Protein AF-A0AAD9Q3T4-F1 (afdb_monomer_lite)

Radius of gyration: 14.06 Å; chains: 1; bounding box: 45×29×41 Å

Sequence (119 aa):
MEIPEQDTLLRQTSSASVAEESVEVYFTGKNHWVCSSSIGGYVLVYDSVASRDLTSSTKVQLSECYKSLAMEKKLEVDLPPAQIQRGGVDCGLFAHAFPCDLASGNDPSEIAYCQSGMR

Organism: Acropora cervicornis (NCBI:txid6130)

Structure (mmCIF, N/CA/C/O backbone):
data_AF-A0AAD9Q3T4-F1
#
_entry.id   AF-A0AAD9Q3T4-F1
#
loop_
_atom_site.group_PDB
_atom_site.id
_atom_site.type_symbol
_atom_site.label_atom_id
_atom_site.label_alt_id
_atom_site.label_comp_id
_atom_site.label_asym_id
_atom_site.label_entity_id
_atom_site.label_seq_id
_atom_site.pdbx_PDB_ins_code
_atom_site.Cartn_x
_atom_site.Cartn_y
_atom_site.Cartn_z
_atom_site.occupancy
_atom_site.B_iso_or_equiv
_atom_site.auth_seq_id
_atom_site.auth_comp_id
_atom_site.auth_asym_id
_atom_site.auth_atom_id
_atom_site.pdbx_PDB_model_num
ATOM 1 N N . MET A 1 1 ? -33.329 4.245 -6.883 1.00 35.03 1 MET A N 1
ATOM 2 C CA . MET A 1 1 ? -32.280 3.321 -6.412 1.00 35.03 1 MET A CA 1
ATOM 3 C C . MET A 1 1 ? -30.988 3.937 -6.896 1.00 35.03 1 MET A C 1
ATOM 5 O O . MET A 1 1 ? -30.592 3.704 -8.028 1.00 35.03 1 MET A O 1
ATOM 9 N N . GLU A 1 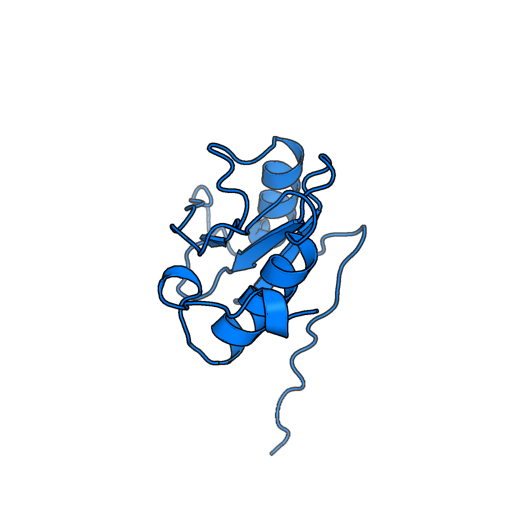2 ? -30.484 4.891 -6.124 1.00 30.17 2 GLU A N 1
ATOM 10 C CA . GLU A 1 2 ? -29.265 5.626 -6.452 1.00 30.17 2 GLU A CA 1
ATOM 11 C C . GLU A 1 2 ? -28.075 4.769 -6.032 1.00 30.17 2 GLU A C 1
ATOM 13 O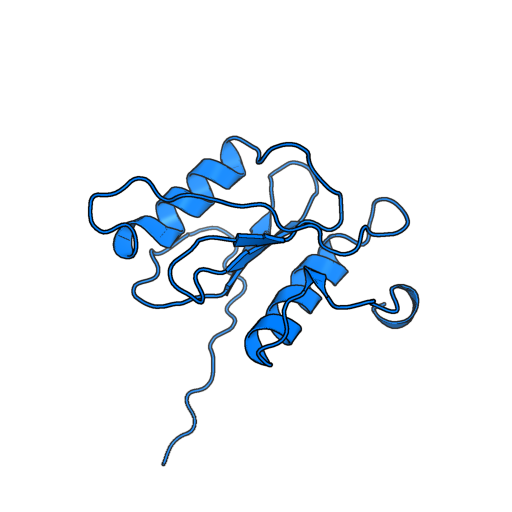 O . GLU A 1 2 ? -28.031 4.249 -4.918 1.00 30.17 2 GLU A O 1
ATOM 18 N N . ILE A 1 3 ? -27.170 4.550 -6.979 1.00 33.03 3 ILE A N 1
ATOM 19 C CA . ILE A 1 3 ? -25.874 3.921 -6.748 1.00 33.03 3 ILE A CA 1
ATOM 20 C C . ILE A 1 3 ? -25.050 4.968 -5.985 1.00 33.03 3 ILE A C 1
ATOM 22 O O . ILE A 1 3 ? -24.989 6.098 -6.470 1.00 33.03 3 ILE A O 1
ATOM 26 N N . PRO A 1 4 ? -24.450 4.669 -4.819 1.00 40.03 4 PRO A N 1
ATOM 27 C CA . PRO A 1 4 ? -23.618 5.654 -4.150 1.00 40.03 4 PRO A CA 1
ATOM 28 C C . PRO A 1 4 ? -22.354 5.852 -4.991 1.00 40.03 4 PRO A C 1
ATOM 30 O O . PRO A 1 4 ? -21.581 4.909 -5.174 1.00 40.03 4 PRO A O 1
ATOM 33 N N . GLU A 1 5 ? -22.166 7.060 -5.524 1.00 38.53 5 GLU A N 1
ATOM 34 C CA . GLU A 1 5 ? -20.873 7.508 -6.038 1.00 38.53 5 GLU A CA 1
ATOM 35 C C . GLU A 1 5 ? -19.855 7.394 -4.899 1.00 38.53 5 GLU A C 1
ATOM 37 O O . GLU A 1 5 ? -19.964 8.055 -3.867 1.00 38.53 5 GLU A O 1
ATOM 42 N N . GLN A 1 6 ? -18.902 6.480 -5.062 1.00 40.25 6 GLN A N 1
ATOM 43 C CA . GLN A 1 6 ? -17.763 6.336 -4.169 1.00 40.25 6 GLN A CA 1
ATOM 44 C C . GLN A 1 6 ? -16.837 7.530 -4.422 1.00 40.25 6 GLN A C 1
ATOM 46 O O . GLN A 1 6 ? -16.125 7.575 -5.426 1.00 40.25 6 GLN A O 1
ATOM 51 N N . ASP A 1 7 ? -16.888 8.514 -3.526 1.00 40.62 7 ASP A N 1
ATOM 52 C CA . ASP A 1 7 ? -15.962 9.643 -3.471 1.00 40.62 7 ASP A CA 1
ATOM 53 C C . ASP A 1 7 ? -14.540 9.139 -3.163 1.00 40.62 7 ASP A C 1
ATOM 55 O O . ASP A 1 7 ? -14.076 9.172 -2.023 1.00 40.62 7 ASP A O 1
ATOM 59 N N . THR A 1 8 ? -13.801 8.693 -4.181 1.00 43.94 8 THR A N 1
ATOM 60 C CA . THR A 1 8 ? -12.352 8.455 -4.077 1.00 43.94 8 THR A CA 1
ATOM 61 C C . THR A 1 8 ? -11.628 9.805 -4.112 1.00 43.94 8 THR A C 1
ATOM 63 O O . THR A 1 8 ? -10.973 10.176 -5.089 1.00 43.94 8 THR A O 1
ATOM 66 N N . LEU A 1 9 ? -11.811 10.611 -3.065 1.00 46.91 9 LEU A N 1
ATOM 67 C CA . LEU A 1 9 ? -11.218 11.940 -2.966 1.00 46.91 9 LEU A CA 1
ATOM 68 C C . LEU A 1 9 ? -9.727 11.805 -2.608 1.00 46.91 9 LEU A C 1
ATOM 70 O O . LEU A 1 9 ? -9.381 11.420 -1.495 1.00 46.91 9 LEU A O 1
ATOM 74 N N . LEU A 1 10 ? -8.830 12.174 -3.527 1.00 49.62 10 LEU A N 1
ATOM 75 C CA . LEU A 1 10 ? -7.398 12.352 -3.248 1.00 49.62 10 LEU A CA 1
ATOM 76 C C . LEU A 1 10 ? -7.212 13.449 -2.181 1.00 49.62 10 LEU A C 1
ATOM 78 O O . LEU A 1 10 ? -7.155 14.643 -2.485 1.00 49.62 10 LEU A O 1
ATOM 82 N N . ARG A 1 11 ? -7.140 13.067 -0.902 1.00 53.72 11 ARG A N 1
ATOM 83 C CA . ARG A 1 11 ? -7.016 14.011 0.218 1.00 53.72 11 ARG A CA 1
ATOM 84 C C . ARG A 1 11 ? -5.569 14.422 0.449 1.00 53.72 11 ARG A C 1
ATOM 86 O O . ARG A 1 11 ? -4.890 13.968 1.364 1.00 53.72 11 ARG A O 1
ATOM 93 N N . GLN A 1 12 ? -5.102 15.372 -0.355 1.00 51.19 12 GLN A N 1
ATOM 94 C CA . GLN A 1 12 ? -3.889 16.117 -0.040 1.00 51.19 12 GLN A CA 1
ATOM 95 C C . GLN A 1 12 ? -4.210 17.170 1.038 1.00 51.19 12 GLN A C 1
ATOM 97 O O . GLN A 1 12 ? -4.864 18.172 0.774 1.00 51.19 12 GLN A O 1
ATOM 102 N N . THR A 1 13 ? -3.690 16.958 2.251 1.00 45.59 13 THR A N 1
ATOM 103 C CA . THR A 1 13 ? -3.423 17.969 3.308 1.00 45.59 13 THR A CA 1
ATOM 104 C C . THR A 1 13 ? -4.464 18.277 4.398 1.00 45.59 13 THR A C 1
ATOM 106 O O . THR A 1 13 ? -4.174 19.094 5.268 1.00 45.59 13 THR A O 1
ATOM 109 N N . SER A 1 14 ? -5.588 17.564 4.504 1.00 49.47 14 SER A N 1
ATOM 110 C CA . SER A 1 14 ? -6.306 17.483 5.795 1.00 49.47 14 SER A CA 1
ATOM 111 C C . SER A 1 14 ? -7.045 16.152 5.945 1.00 49.47 14 SER A C 1
ATOM 113 O O . SER A 1 14 ? -8.023 15.876 5.254 1.00 49.47 14 SER A O 1
ATOM 115 N N . SER A 1 15 ? -6.543 15.294 6.834 1.00 56.44 15 SER A N 1
ATOM 116 C CA . SER A 1 15 ? -7.165 14.005 7.138 1.00 56.44 15 SER A CA 1
ATOM 117 C C . SER A 1 15 ? -8.365 14.232 8.058 1.00 56.44 15 SER A C 1
ATOM 119 O O . SER A 1 15 ? -8.216 14.282 9.280 1.00 56.44 15 SER A O 1
ATOM 121 N N . ALA A 1 16 ? -9.569 14.387 7.499 1.00 63.69 16 ALA A N 1
ATOM 122 C CA . ALA A 1 16 ? -10.766 14.152 8.304 1.00 63.69 16 ALA A CA 1
ATOM 123 C C . ALA A 1 16 ? -10.832 12.655 8.637 1.00 63.69 16 ALA A C 1
ATOM 125 O O . ALA A 1 16 ? -10.486 11.825 7.798 1.00 63.69 16 ALA A O 1
ATOM 126 N N . SER A 1 17 ? -11.252 12.314 9.853 1.00 74.44 17 SER A N 1
ATOM 127 C CA . SER A 1 17 ? -11.405 10.914 10.241 1.00 74.44 17 SER A CA 1
ATOM 128 C C . SER A 1 17 ? -12.482 10.224 9.418 1.00 74.44 17 SER A C 1
ATOM 130 O O . SER A 1 17 ? -13.530 10.819 9.159 1.00 74.44 17 SER A O 1
ATOM 132 N N . VAL A 1 18 ? -12.244 8.964 9.074 1.00 80.38 18 VAL A N 1
ATOM 133 C CA . VAL A 1 18 ? -13.222 8.113 8.398 1.00 80.38 18 VAL A CA 1
ATOM 134 C C . VAL A 1 18 ? -14.104 7.414 9.428 1.00 80.38 18 VAL A C 1
ATOM 136 O O . VAL A 1 18 ? -13.619 6.936 10.453 1.00 80.38 18 VAL A O 1
ATOM 139 N N . ALA A 1 19 ? -15.415 7.424 9.191 1.00 75.69 19 ALA A N 1
ATOM 140 C CA . ALA A 1 19 ? -16.413 6.825 10.082 1.00 75.69 19 ALA A CA 1
ATOM 141 C C . ALA A 1 19 ? -16.849 5.419 9.637 1.00 75.69 19 ALA A C 1
ATOM 143 O O . ALA A 1 19 ? -17.462 4.699 10.420 1.00 75.69 19 ALA A O 1
ATOM 144 N N . GLU A 1 20 ? -16.514 5.038 8.405 1.00 81.62 20 GLU A N 1
ATOM 145 C CA . GLU A 1 20 ? -16.832 3.754 7.778 1.00 81.62 20 GLU A CA 1
ATOM 146 C C . GLU A 1 20 ? -15.568 3.166 7.130 1.00 81.62 20 GLU A C 1
ATOM 148 O O . GLU A 1 20 ? -14.502 3.793 7.153 1.00 81.62 20 GLU A O 1
ATOM 153 N N . GLU A 1 21 ? -15.675 1.951 6.586 1.00 85.19 21 GLU A N 1
ATOM 154 C CA . GLU A 1 21 ? -14.596 1.342 5.805 1.00 85.19 21 GLU A CA 1
ATOM 155 C C . GLU A 1 21 ? -14.186 2.268 4.654 1.00 85.19 21 GLU A C 1
ATOM 157 O O . GLU A 1 21 ? -15.031 2.821 3.951 1.00 85.19 21 GLU A O 1
ATOM 162 N N . SER A 1 22 ? -12.882 2.464 4.477 1.00 87.44 22 SER A N 1
ATOM 163 C CA . SER A 1 22 ? -12.350 3.388 3.484 1.00 87.44 22 SER A CA 1
ATOM 164 C C . SER A 1 22 ? -11.019 2.913 2.924 1.00 87.44 22 SER A C 1
ATOM 166 O O . SER A 1 22 ? -10.291 2.130 3.544 1.00 87.44 22 SER A O 1
ATOM 168 N N . VAL A 1 23 ? -10.698 3.435 1.745 1.00 90.19 23 VAL A N 1
ATOM 169 C CA . VAL A 1 23 ? -9.418 3.246 1.072 1.00 90.19 23 VAL A CA 1
ATOM 170 C C . VAL A 1 23 ? -8.794 4.613 0.850 1.00 90.19 23 VAL A C 1
ATOM 172 O O . VAL A 1 23 ? -9.434 5.517 0.324 1.00 90.19 23 VAL A O 1
ATOM 175 N N . GLU A 1 24 ? -7.540 4.764 1.253 1.00 90.31 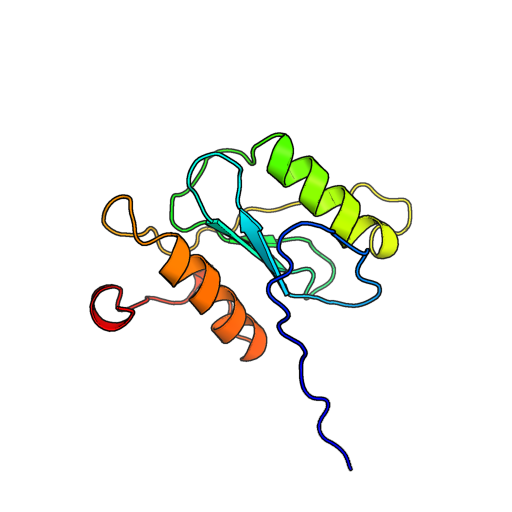24 GLU A N 1
ATOM 176 C CA . GLU A 1 24 ? -6.866 6.056 1.329 1.00 90.31 24 GLU A CA 1
ATOM 177 C C . GLU A 1 24 ? -5.464 5.971 0.724 1.00 90.31 24 GLU A C 1
ATOM 179 O O . GLU A 1 24 ? -4.775 4.956 0.836 1.00 90.31 24 GLU A O 1
ATOM 184 N N . VAL A 1 25 ? -5.009 7.057 0.099 1.00 90.50 25 VAL A N 1
ATOM 185 C CA . VAL A 1 25 ? -3.684 7.140 -0.533 1.00 90.50 25 VAL A CA 1
ATOM 186 C C . VAL A 1 25 ? -2.840 8.193 0.176 1.00 90.50 25 VAL A C 1
ATOM 188 O O . VAL A 1 25 ? -3.259 9.339 0.334 1.00 90.50 25 VAL A O 1
ATOM 191 N N . TYR A 1 26 ? -1.620 7.823 0.569 1.00 86.62 26 TYR A N 1
ATOM 192 C CA . TYR A 1 26 ? -0.748 8.658 1.394 1.00 86.62 26 TYR A CA 1
ATOM 193 C C . TYR A 1 26 ? 0.573 8.944 0.716 1.00 86.62 26 TYR A C 1
ATOM 195 O O . TYR A 1 26 ? 1.228 8.055 0.170 1.00 86.62 26 TYR A O 1
ATOM 203 N N . PHE A 1 27 ? 1.036 10.178 0.892 1.00 85.62 27 PHE A N 1
ATOM 204 C CA . PHE A 1 27 ? 2.428 10.519 0.672 1.00 85.62 27 PHE A CA 1
ATOM 205 C C . PHE A 1 27 ? 3.217 10.329 1.970 1.00 85.62 27 PHE A C 1
ATOM 207 O O . PHE A 1 27 ? 2.951 10.963 2.992 1.00 85.62 27 PHE A O 1
ATOM 214 N N . THR A 1 28 ? 4.234 9.472 1.936 1.00 84.31 28 THR A N 1
ATOM 215 C CA . THR A 1 28 ? 5.028 9.101 3.125 1.00 84.31 28 THR A CA 1
ATOM 216 C C . THR A 1 28 ? 6.003 10.187 3.602 1.00 84.31 28 THR A C 1
ATOM 218 O O . THR A 1 28 ? 6.694 9.999 4.609 1.00 84.31 28 THR A O 1
ATOM 221 N N . GLY A 1 29 ? 6.116 11.295 2.859 1.00 79.00 29 GLY A N 1
ATOM 222 C CA . GLY A 1 29 ? 7.103 12.357 3.080 1.00 79.00 29 GLY A CA 1
ATOM 223 C C . GLY A 1 29 ? 8.496 12.059 2.509 1.00 79.00 29 GLY A C 1
ATOM 224 O O . GLY A 1 29 ? 9.386 12.897 2.623 1.00 79.00 29 GLY A O 1
ATOM 225 N N . LYS A 1 30 ? 8.704 10.888 1.885 1.00 81.88 30 LYS A N 1
ATOM 226 C CA . LYS A 1 30 ? 9.996 10.444 1.325 1.00 81.88 30 LYS A CA 1
ATOM 227 C C . LYS A 1 30 ? 9.952 10.191 -0.187 1.00 81.88 30 LYS A C 1
ATOM 229 O O . LYS A 1 30 ? 10.562 9.244 -0.668 1.00 81.88 30 LYS A O 1
ATOM 234 N N . ASN A 1 31 ? 9.223 11.023 -0.935 1.00 86.56 31 ASN A N 1
ATOM 235 C CA . ASN A 1 31 ? 8.989 10.823 -2.374 1.00 86.56 31 ASN A CA 1
ATOM 236 C C . ASN A 1 31 ? 8.415 9.430 -2.701 1.00 86.56 31 ASN A C 1
ATOM 238 O O . ASN A 1 31 ? 8.809 8.789 -3.671 1.00 86.56 31 ASN A O 1
ATOM 242 N N . HIS A 1 32 ? 7.522 8.948 -1.836 1.00 90.62 32 HIS A N 1
ATOM 243 C CA . HIS A 1 32 ? 6.957 7.607 -1.907 1.00 90.62 32 HIS A CA 1
ATOM 244 C C . HIS A 1 32 ? 5.480 7.637 -1.521 1.00 90.62 32 HIS A C 1
ATOM 246 O O . HIS A 1 32 ? 5.115 8.325 -0.559 1.00 90.62 32 HIS A O 1
ATOM 252 N N . TRP A 1 33 ? 4.669 6.903 -2.276 1.00 92.19 33 TRP A N 1
ATOM 253 C CA . TRP A 1 33 ? 3.218 6.824 -2.143 1.00 92.19 33 TRP A CA 1
ATOM 254 C C . TRP A 1 33 ? 2.793 5.409 -1.756 1.00 92.19 33 TRP A C 1
ATOM 256 O O . TRP A 1 33 ? 3.327 4.438 -2.286 1.00 92.19 33 TRP A O 1
ATOM 266 N N . VAL A 1 34 ? 1.827 5.306 -0.847 1.00 93.50 34 VAL A N 1
ATOM 267 C CA . VAL A 1 34 ? 1.250 4.034 -0.381 1.00 93.50 34 VAL A CA 1
ATOM 268 C C . VAL A 1 34 ? -0.272 4.120 -0.360 1.00 93.50 34 VAL A C 1
ATOM 270 O O . VAL A 1 34 ? -0.825 5.217 -0.278 1.00 93.50 34 VAL A O 1
ATOM 273 N N . CYS A 1 35 ? -0.939 2.971 -0.398 1.00 94.62 35 CYS A N 1
ATOM 274 C CA . CYS A 1 35 ? -2.384 2.855 -0.208 1.00 94.62 35 CYS A CA 1
ATOM 275 C C . CYS A 1 35 ? -2.655 2.200 1.146 1.00 94.62 35 CYS A C 1
ATOM 277 O O . CYS A 1 35 ? -1.955 1.254 1.498 1.00 94.62 35 CYS A O 1
ATOM 279 N N . SER A 1 36 ? -3.676 2.632 1.880 1.00 93.06 36 SER A N 1
ATOM 280 C CA . SER A 1 36 ? -4.229 1.848 2.982 1.00 93.06 36 SER A CA 1
ATOM 281 C C . SER A 1 36 ? -5.710 1.576 2.818 1.00 93.06 36 SER A C 1
ATOM 283 O O . SER A 1 36 ? -6.394 2.251 2.057 1.00 93.06 36 SER A O 1
ATOM 285 N N . SER A 1 37 ? -6.190 0.569 3.532 1.00 91.50 37 SER A N 1
ATOM 286 C CA . SER A 1 37 ? -7.585 0.151 3.552 1.00 91.50 37 SER A CA 1
ATOM 287 C C . SER A 1 37 ? -7.982 -0.230 4.967 1.00 91.50 37 SER A C 1
ATOM 289 O O . SER A 1 37 ? -7.173 -0.845 5.657 1.00 91.50 37 SER A O 1
ATOM 291 N N . SER A 1 38 ? -9.202 0.108 5.383 1.00 90.25 38 SER A N 1
ATOM 292 C CA . SER A 1 38 ? -9.826 -0.408 6.611 1.00 90.25 38 SER A CA 1
ATOM 293 C C . SER A 1 38 ? -10.861 -1.514 6.363 1.00 90.25 38 SER A C 1
ATOM 295 O O . SER A 1 38 ? -11.554 -1.927 7.296 1.00 90.25 38 SER A O 1
ATOM 297 N N . ILE A 1 39 ? -10.978 -1.990 5.117 1.00 86.56 39 ILE A N 1
ATOM 298 C CA . ILE A 1 39 ? -11.922 -3.044 4.723 1.00 86.56 39 ILE A CA 1
ATOM 299 C C . ILE A 1 39 ? -11.632 -4.327 5.515 1.00 86.56 39 ILE A C 1
ATOM 301 O O . ILE A 1 39 ? -10.490 -4.778 5.599 1.00 86.56 39 ILE A O 1
ATOM 305 N N . GLY A 1 40 ? -12.672 -4.933 6.087 1.00 80.44 40 GLY A N 1
ATOM 306 C CA . GLY A 1 40 ? -12.571 -6.132 6.918 1.00 80.44 40 GLY A CA 1
ATOM 307 C C . GLY A 1 40 ? -12.230 -5.850 8.383 1.00 80.44 40 GLY A C 1
ATOM 308 O O . GLY A 1 40 ? -11.975 -6.789 9.135 1.00 80.44 40 GLY A O 1
ATOM 309 N N . GLY A 1 41 ? -12.232 -4.581 8.808 1.00 79.94 41 GLY A N 1
ATOM 310 C CA . GLY A 1 41 ? -12.009 -4.178 10.201 1.00 79.94 41 GLY A CA 1
ATOM 311 C C . GLY A 1 41 ? -10.540 -4.107 10.637 1.00 79.94 41 GLY A C 1
ATOM 312 O O . GLY A 1 41 ? -10.272 -3.884 11.819 1.00 79.94 41 GLY A O 1
ATOM 313 N N . TYR A 1 42 ? -9.599 -4.258 9.703 1.00 83.81 42 TYR A N 1
ATOM 314 C CA . TYR A 1 42 ? -8.155 -4.126 9.923 1.00 83.81 42 TYR A CA 1
ATOM 315 C C . TYR A 1 42 ? -7.594 -3.029 9.029 1.00 83.81 42 TYR A C 1
ATOM 317 O O . TYR A 1 42 ? -8.069 -2.858 7.910 1.00 83.81 42 TYR A O 1
ATOM 325 N N . VAL A 1 43 ? -6.564 -2.313 9.490 1.00 90.12 43 VAL A N 1
ATOM 326 C CA . VAL A 1 43 ? -5.869 -1.348 8.631 1.00 90.12 43 VAL A CA 1
ATOM 327 C C . VAL A 1 43 ? -4.704 -2.028 7.934 1.00 90.12 43 VAL A C 1
ATOM 329 O O . VAL A 1 43 ? -3.701 -2.377 8.549 1.00 90.12 43 VAL A O 1
ATOM 332 N N . LEU A 1 44 ? -4.834 -2.196 6.626 1.00 92.75 44 LEU A N 1
ATOM 333 C CA . LEU A 1 44 ? -3.803 -2.755 5.762 1.00 92.75 44 LEU A CA 1
ATOM 334 C C . LEU A 1 44 ? -3.119 -1.625 5.005 1.00 92.75 44 LEU A C 1
ATOM 336 O O . LEU A 1 44 ? -3.804 -0.734 4.512 1.00 92.75 44 LEU A O 1
ATOM 340 N N . VAL A 1 45 ? -1.793 -1.660 4.878 1.00 94.38 45 VAL A N 1
ATOM 341 C CA . VAL A 1 45 ? -1.022 -0.719 4.055 1.00 94.38 45 VAL A CA 1
ATOM 342 C C . VAL A 1 45 ? -0.295 -1.475 2.950 1.00 94.38 45 VAL A C 1
ATOM 344 O O . VAL A 1 45 ? 0.603 -2.271 3.209 1.00 94.38 45 VAL A O 1
ATOM 347 N N . TYR A 1 46 ? -0.653 -1.175 1.708 1.00 94.81 46 TYR A N 1
ATOM 348 C CA . TYR A 1 46 ? -0.050 -1.733 0.506 1.00 94.81 46 TYR A CA 1
ATOM 349 C C . TYR A 1 46 ? 1.065 -0.816 0.000 1.00 94.81 46 TYR A C 1
ATOM 351 O O . TYR A 1 46 ? 0.858 0.375 -0.264 1.00 94.81 46 TYR A O 1
ATOM 359 N N . ASP A 1 47 ? 2.260 -1.389 -0.142 1.00 94.69 47 ASP A N 1
ATOM 360 C CA . ASP A 1 47 ? 3.482 -0.674 -0.500 1.00 94.69 47 ASP A CA 1
ATOM 361 C C . ASP A 1 47 ? 4.260 -1.411 -1.603 1.00 94.69 47 ASP A C 1
ATOM 363 O O . ASP A 1 47 ? 4.860 -2.461 -1.371 1.00 94.69 47 ASP A O 1
ATOM 367 N N . SER A 1 48 ? 4.326 -0.812 -2.794 1.00 94.62 48 SER A N 1
ATOM 368 C CA . SER A 1 48 ? 5.073 -1.348 -3.937 1.00 94.62 48 SER A CA 1
ATOM 369 C C . SER A 1 48 ? 6.593 -1.196 -3.831 1.00 94.62 48 SER A C 1
ATOM 371 O O . SER A 1 48 ? 7.315 -1.719 -4.673 1.00 94.62 48 SER A O 1
ATOM 373 N N . VAL A 1 49 ? 7.117 -0.472 -2.843 1.00 91.94 49 VAL A N 1
ATOM 374 C CA . VAL A 1 49 ? 8.560 -0.321 -2.585 1.00 91.94 49 VAL A CA 1
ATOM 375 C C . VAL A 1 49 ? 9.040 -1.301 -1.502 1.00 91.94 49 VAL A C 1
ATOM 377 O O . VAL A 1 49 ? 10.248 -1.452 -1.315 1.00 91.94 49 VAL A O 1
ATOM 380 N N . ALA A 1 50 ? 8.126 -2.014 -0.827 1.00 84.25 50 ALA A N 1
ATOM 381 C CA . ALA A 1 50 ? 8.414 -2.867 0.333 1.00 84.25 50 ALA A CA 1
ATOM 382 C C . ALA A 1 50 ? 9.229 -2.144 1.415 1.00 84.25 50 ALA A C 1
ATOM 384 O O . ALA A 1 50 ? 10.277 -2.622 1.870 1.00 84.25 50 ALA A O 1
ATOM 385 N N . SER A 1 51 ? 8.755 -0.977 1.856 1.00 81.19 51 SER A N 1
ATOM 386 C CA . SER A 1 51 ? 9.317 -0.349 3.048 1.00 81.19 51 SER A CA 1
ATOM 387 C C . SER A 1 51 ? 9.159 -1.314 4.221 1.00 81.19 51 SER A C 1
ATOM 389 O O . SER A 1 51 ? 8.054 -1.735 4.545 1.00 81.19 51 SER A O 1
ATOM 391 N N . ARG A 1 52 ? 10.270 -1.664 4.881 1.00 74.81 52 ARG A N 1
ATOM 392 C CA . ARG A 1 52 ? 10.246 -2.564 6.051 1.00 74.81 52 ARG A CA 1
ATOM 393 C C . ARG A 1 52 ? 9.389 -2.031 7.198 1.00 74.81 52 ARG A C 1
ATOM 395 O O . ARG A 1 52 ? 8.925 -2.812 8.014 1.00 74.81 52 ARG A O 1
ATOM 402 N N . ASP A 1 53 ? 9.229 -0.711 7.256 1.00 81.88 53 ASP A N 1
ATOM 403 C CA . ASP A 1 53 ? 8.491 0.000 8.286 1.00 81.88 53 ASP A CA 1
ATOM 404 C C . ASP A 1 53 ? 7.808 1.241 7.708 1.00 81.88 53 ASP A C 1
ATOM 406 O O . ASP A 1 53 ? 8.355 1.937 6.845 1.00 81.88 53 ASP A O 1
ATOM 410 N N . LEU A 1 54 ? 6.654 1.586 8.279 1.00 85.12 54 LEU A N 1
ATOM 411 C CA . LEU A 1 54 ? 5.989 2.862 8.030 1.00 85.12 54 LEU A CA 1
ATOM 412 C C . LEU A 1 54 ? 6.772 4.016 8.663 1.00 85.12 54 LEU A C 1
ATOM 414 O O . LEU A 1 54 ? 7.254 3.924 9.799 1.00 85.12 54 LEU A O 1
ATOM 418 N N . THR A 1 55 ? 6.848 5.146 7.958 1.00 85.69 55 THR A N 1
ATOM 419 C CA . THR A 1 55 ? 7.456 6.364 8.508 1.00 85.69 55 THR A CA 1
ATOM 420 C C . THR A 1 55 ? 6.612 6.909 9.664 1.00 85.69 55 THR A C 1
ATOM 422 O O . THR A 1 55 ? 5.402 6.686 9.726 1.00 85.69 55 THR A O 1
ATOM 425 N N . SER A 1 56 ? 7.222 7.673 10.577 1.00 84.94 56 SER A N 1
ATOM 426 C CA . SER A 1 56 ? 6.474 8.342 11.652 1.00 84.94 56 SER A CA 1
ATOM 427 C C . SER A 1 56 ? 5.361 9.241 11.105 1.00 84.94 56 SER A C 1
ATOM 429 O O . SER A 1 56 ? 4.283 9.289 11.685 1.00 84.94 56 SER A O 1
ATOM 431 N N . SER A 1 57 ? 5.598 9.903 9.965 1.00 83.12 57 SER A N 1
ATOM 432 C CA . SER A 1 57 ? 4.583 10.724 9.295 1.00 83.12 57 SER A CA 1
ATOM 433 C C . SER A 1 57 ? 3.397 9.883 8.826 1.00 83.12 57 SER A C 1
ATOM 435 O O . SER A 1 57 ? 2.258 10.246 9.099 1.00 83.12 57 SER A O 1
ATOM 437 N N . THR A 1 58 ? 3.646 8.737 8.188 1.00 84.44 58 THR A N 1
ATOM 438 C CA . THR A 1 58 ? 2.577 7.829 7.755 1.00 84.44 58 THR A CA 1
ATOM 439 C C . THR A 1 58 ? 1.799 7.272 8.947 1.00 84.44 58 THR A C 1
ATOM 441 O O . THR A 1 58 ? 0.577 7.242 8.909 1.00 84.44 58 THR A O 1
ATOM 444 N N . LYS A 1 59 ? 2.474 6.907 10.046 1.00 86.81 59 LYS A N 1
ATOM 445 C CA . LYS A 1 59 ? 1.807 6.430 11.272 1.00 86.81 59 LYS A CA 1
ATOM 446 C C . LYS A 1 59 ? 0.862 7.480 11.866 1.00 86.81 59 LYS A C 1
ATOM 448 O O . LYS A 1 59 ? -0.244 7.130 12.265 1.00 86.81 59 LYS A O 1
ATOM 453 N N . VAL A 1 60 ? 1.275 8.750 11.895 1.00 84.69 60 VAL A N 1
ATOM 454 C CA . VAL A 1 60 ? 0.416 9.861 12.341 1.00 84.69 60 VAL A CA 1
ATOM 455 C C . VAL A 1 60 ? -0.792 10.011 11.416 1.00 84.69 60 VAL A C 1
ATOM 457 O O . VAL A 1 60 ? -1.917 9.995 11.908 1.00 84.69 60 VAL A O 1
ATOM 460 N N . GLN A 1 61 ? -0.576 10.051 10.096 1.00 84.94 61 GLN A N 1
ATOM 461 C CA . GLN A 1 61 ? -1.658 10.171 9.110 1.00 84.94 61 GLN A CA 1
ATOM 462 C C . GLN A 1 61 ? -2.691 9.039 9.241 1.00 84.94 61 GLN A C 1
ATOM 464 O O . GLN A 1 61 ? -3.886 9.308 9.313 1.00 84.94 61 GLN A O 1
ATOM 469 N N . LEU A 1 62 ? -2.240 7.786 9.358 1.00 86.06 62 LEU A N 1
ATOM 470 C CA . LEU A 1 62 ? -3.118 6.629 9.566 1.00 86.06 62 LEU A CA 1
ATOM 471 C C . LEU A 1 62 ? -3.893 6.737 10.882 1.00 86.06 62 LEU A C 1
ATOM 473 O O . LEU A 1 62 ? -5.098 6.502 10.911 1.00 86.06 62 LEU A O 1
ATOM 477 N N . SER A 1 63 ? -3.218 7.124 11.969 1.00 85.00 63 SER A N 1
ATOM 478 C CA . SER A 1 63 ? -3.870 7.266 13.272 1.00 85.00 63 SER A CA 1
ATOM 479 C C . SER A 1 63 ? -4.951 8.347 13.260 1.00 85.00 63 SER A C 1
ATOM 481 O O . SER A 1 63 ? -6.019 8.138 13.821 1.00 85.00 63 SER A O 1
ATOM 483 N N . GLU A 1 64 ? -4.719 9.476 12.588 1.00 85.25 64 GLU A N 1
ATOM 484 C CA . GLU A 1 64 ? -5.693 10.565 12.484 1.00 85.25 64 GLU A CA 1
ATOM 485 C C . GLU A 1 64 ? -6.865 10.213 11.570 1.00 85.25 64 GLU A C 1
ATOM 487 O O . GLU A 1 64 ? -7.998 10.610 11.853 1.00 85.25 64 GLU A O 1
ATOM 492 N N . CYS A 1 65 ? -6.593 9.469 10.499 1.00 86.69 65 CYS A N 1
ATOM 493 C CA . CYS A 1 65 ? -7.588 9.020 9.537 1.00 86.69 65 CYS A CA 1
ATOM 494 C C . CYS A 1 65 ? -8.527 7.983 10.166 1.00 86.69 65 CYS A C 1
ATOM 496 O O . CYS A 1 65 ? -9.740 8.173 10.190 1.00 86.69 65 CYS A O 1
ATOM 498 N N . TYR A 1 66 ? -7.977 6.946 10.796 1.00 86.56 66 TYR A N 1
ATOM 499 C CA . TYR A 1 66 ? -8.754 5.814 11.303 1.00 86.56 66 TYR A CA 1
ATOM 500 C C . TYR A 1 66 ? -9.121 5.905 12.793 1.00 86.56 66 TYR A C 1
ATOM 502 O O . TYR A 1 66 ? -9.709 4.970 13.336 1.00 86.56 66 TYR A O 1
ATOM 510 N N . LYS A 1 67 ? -8.835 7.026 13.479 1.00 84.88 67 LYS A N 1
ATOM 511 C CA . LYS A 1 67 ? -9.160 7.216 14.913 1.00 84.88 67 LYS A CA 1
ATOM 512 C C . LYS A 1 67 ? -10.619 6.933 15.269 1.00 84.88 67 LYS A C 1
ATOM 514 O O . LYS A 1 67 ? -10.890 6.512 16.385 1.00 84.88 67 LYS A O 1
ATOM 519 N N . SER A 1 68 ? -11.549 7.185 14.349 1.0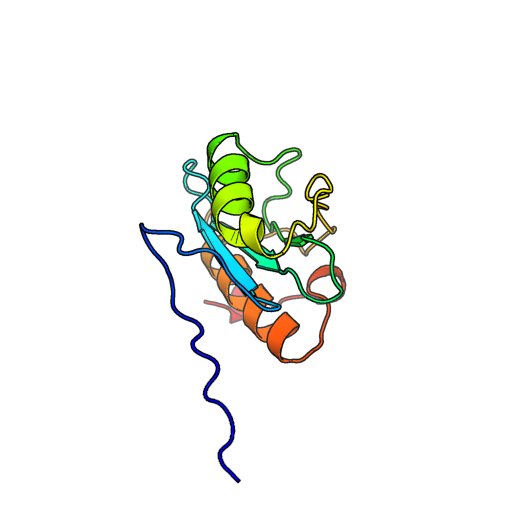0 83.94 68 SER A N 1
ATOM 520 C CA . SER A 1 68 ? -12.981 6.966 14.573 1.00 83.94 68 SER A CA 1
ATOM 521 C C . SER A 1 68 ? -13.387 5.496 14.439 1.00 83.94 68 SER A C 1
ATOM 523 O O . SER A 1 68 ? -14.392 5.104 15.022 1.00 83.94 68 SER A O 1
ATOM 525 N N . LEU A 1 69 ? -12.594 4.682 13.732 1.00 78.12 69 LEU A N 1
ATOM 526 C CA . LEU A 1 69 ? -12.788 3.231 13.617 1.00 78.12 69 LEU A CA 1
ATOM 527 C C . LEU A 1 69 ? -12.117 2.461 14.762 1.00 78.12 69 LEU A C 1
ATOM 529 O O . LEU A 1 69 ? -12.518 1.345 15.089 1.00 78.12 69 LEU A O 1
ATOM 533 N N . ALA A 1 70 ? -11.104 3.054 15.397 1.00 71.44 70 ALA A N 1
ATOM 534 C CA . ALA A 1 70 ? -10.421 2.485 16.549 1.00 71.44 70 ALA A CA 1
ATOM 535 C C . ALA A 1 70 ? -11.329 2.529 17.797 1.00 71.44 70 ALA A C 1
ATOM 537 O O . ALA A 1 70 ? -11.232 3.427 18.633 1.00 71.44 70 ALA A O 1
ATOM 538 N N . MET A 1 71 ? -12.236 1.556 17.932 1.00 63.59 71 MET A N 1
ATOM 539 C CA . MET A 1 71 ? -13.068 1.375 19.128 1.00 63.59 71 MET A CA 1
ATOM 540 C C . MET A 1 71 ? -12.194 0.942 20.316 1.00 63.59 71 MET A C 1
ATOM 542 O O . MET A 1 71 ? -11.972 -0.248 20.527 1.00 63.59 71 MET A O 1
ATOM 546 N N . GLU A 1 72 ? -11.644 1.919 21.048 1.00 56.62 72 GLU A N 1
ATOM 547 C CA . GLU A 1 72 ? -10.818 1.812 22.274 1.00 56.62 72 GLU A CA 1
ATOM 548 C C . GLU A 1 72 ? -9.534 0.958 22.192 1.00 56.62 72 GLU A C 1
ATOM 550 O O . GLU A 1 72 ? -8.682 1.017 23.080 1.00 56.62 72 GLU A O 1
ATOM 555 N N . LYS A 1 73 ? -9.350 0.188 21.120 1.00 57.19 73 LYS A N 1
ATOM 556 C CA . LYS A 1 73 ? -8.182 -0.651 20.864 1.00 57.19 73 LYS A CA 1
ATOM 557 C C . LYS A 1 73 ? -7.177 0.074 19.982 1.00 57.19 73 LYS A C 1
ATOM 559 O O . LYS A 1 73 ? -7.520 0.922 19.161 1.00 57.19 73 LYS A O 1
ATOM 564 N N . LYS A 1 74 ? -5.907 -0.295 20.150 1.00 64.12 74 LYS A N 1
ATOM 565 C CA . LYS A 1 74 ? -4.830 0.145 19.265 1.00 64.12 74 LYS A CA 1
ATOM 566 C C . LYS A 1 74 ? -5.157 -0.311 17.841 1.00 64.12 74 LYS A C 1
ATOM 568 O O . LYS A 1 74 ? -5.433 -1.486 17.634 1.00 64.12 74 LYS A O 1
ATOM 573 N N . LEU A 1 75 ? -5.106 0.622 16.894 1.00 67.94 75 LEU A N 1
ATOM 574 C CA . LEU A 1 75 ? -5.190 0.327 15.469 1.00 67.94 75 LEU A CA 1
ATOM 575 C C . LEU A 1 75 ? -3.996 -0.563 15.096 1.00 67.94 75 LEU A C 1
ATOM 577 O O . LEU A 1 75 ? -2.849 -0.104 15.121 1.00 67.94 75 LEU A O 1
ATOM 581 N N . GLU A 1 76 ? -4.247 -1.843 14.845 1.00 77.00 76 GLU A N 1
ATOM 582 C CA . GLU A 1 76 ? -3.236 -2.735 14.284 1.00 77.00 76 GLU A CA 1
ATOM 583 C C . GLU A 1 76 ? -3.109 -2.431 12.793 1.00 77.00 76 GLU A C 1
ATOM 585 O O . GLU A 1 76 ? -4.111 -2.255 12.097 1.00 77.00 76 GLU A O 1
ATOM 590 N N . VAL A 1 77 ? -1.863 -2.263 12.350 1.00 86.44 77 VAL A N 1
ATOM 591 C CA . VAL A 1 77 ? -1.535 -1.921 10.971 1.00 86.44 77 VAL A CA 1
ATOM 592 C C . VAL A 1 77 ? -0.642 -3.011 10.416 1.00 86.44 77 VAL A C 1
ATOM 594 O O . VAL A 1 77 ? 0.483 -3.172 10.895 1.00 86.44 77 VAL A O 1
ATOM 597 N N . ASP A 1 78 ? -1.128 -3.690 9.387 1.00 90.06 78 ASP A N 1
ATOM 598 C CA . ASP A 1 78 ? -0.397 -4.746 8.698 1.00 90.06 78 ASP A CA 1
ATOM 599 C C . ASP A 1 78 ? 0.094 -4.266 7.331 1.00 90.06 78 ASP A C 1
ATOM 601 O O . ASP A 1 78 ? -0.486 -3.372 6.712 1.00 90.06 78 ASP A O 1
ATOM 605 N N . LEU A 1 79 ? 1.196 -4.855 6.862 1.00 91.88 79 LEU A N 1
ATOM 606 C CA . LEU A 1 79 ? 1.792 -4.567 5.557 1.00 91.88 79 LEU A CA 1
ATOM 607 C C . LEU A 1 79 ? 1.788 -5.846 4.706 1.00 91.88 79 LEU A C 1
ATOM 609 O O . LEU A 1 79 ? 2.758 -6.611 4.759 1.00 91.88 79 LEU A O 1
ATOM 613 N N . PRO A 1 80 ? 0.710 -6.117 3.947 1.00 92.62 80 PRO A N 1
ATOM 614 C CA . PRO A 1 80 ? 0.644 -7.277 3.067 1.00 92.62 80 PRO A CA 1
ATOM 615 C C . PRO A 1 80 ? 1.732 -7.248 1.979 1.00 92.62 80 PRO A C 1
ATOM 617 O O . PRO A 1 80 ? 2.153 -6.169 1.545 1.00 92.62 80 PRO A O 1
ATOM 620 N N . PRO A 1 81 ? 2.182 -8.417 1.486 1.00 92.56 81 PRO A N 1
ATOM 621 C CA . PRO A 1 81 ? 3.221 -8.509 0.463 1.00 92.56 81 PRO A CA 1
ATOM 622 C C . PRO A 1 81 ? 2.672 -8.177 -0.938 1.00 92.56 81 PRO A C 1
ATOM 624 O O . PRO A 1 81 ? 2.465 -9.062 -1.762 1.00 92.56 81 PRO A O 1
ATOM 627 N N . ALA A 1 82 ? 2.445 -6.894 -1.221 1.00 93.81 82 ALA A N 1
ATOM 628 C CA . ALA A 1 82 ? 2.044 -6.419 -2.547 1.00 93.81 82 ALA A CA 1
ATOM 629 C C . ALA A 1 82 ? 3.152 -6.592 -3.603 1.00 93.81 82 ALA A C 1
ATOM 631 O O . ALA A 1 82 ? 4.339 -6.710 -3.278 1.00 93.81 82 ALA A O 1
ATOM 632 N N . GLN A 1 83 ? 2.781 -6.553 -4.889 1.00 95.81 83 GLN A N 1
ATOM 633 C CA . GLN A 1 83 ? 3.768 -6.559 -5.970 1.00 95.81 83 GLN A CA 1
ATOM 634 C C . GLN A 1 83 ? 4.757 -5.394 -5.826 1.00 95.81 83 GLN A C 1
ATOM 636 O O . GLN A 1 83 ? 4.376 -4.224 -5.764 1.00 95.81 83 GLN A O 1
ATOM 641 N N . ILE A 1 84 ? 6.048 -5.727 -5.889 1.00 95.62 84 ILE A N 1
ATOM 642 C CA . ILE A 1 84 ? 7.125 -4.741 -5.857 1.00 95.62 84 ILE A CA 1
ATOM 643 C C . ILE A 1 84 ? 7.326 -4.128 -7.237 1.00 95.62 84 ILE A C 1
ATOM 645 O O . ILE A 1 84 ? 7.491 -4.829 -8.240 1.00 95.62 84 ILE A O 1
ATOM 649 N N . GLN A 1 85 ? 7.334 -2.800 -7.285 1.00 93.94 85 GLN A N 1
ATOM 650 C CA . GLN A 1 85 ? 7.579 -2.052 -8.505 1.00 93.94 85 GLN A CA 1
ATOM 651 C C . GLN A 1 85 ? 8.997 -2.302 -9.032 1.00 93.94 85 GLN A C 1
ATOM 653 O O . GLN A 1 85 ? 9.980 -2.405 -8.295 1.00 93.94 85 GLN A O 1
ATOM 658 N N . ARG A 1 86 ? 9.133 -2.314 -10.353 1.00 93.44 86 ARG A N 1
ATOM 659 C CA . ARG A 1 86 ? 10.422 -2.262 -11.042 1.00 93.44 86 ARG A CA 1
ATOM 660 C C . ARG A 1 86 ? 10.894 -0.810 -11.125 1.00 93.44 86 ARG A C 1
ATOM 662 O O . ARG A 1 86 ? 10.237 0.012 -11.754 1.00 93.44 86 ARG A O 1
ATOM 669 N N . GLY A 1 87 ? 12.042 -0.495 -10.529 1.00 88.31 87 G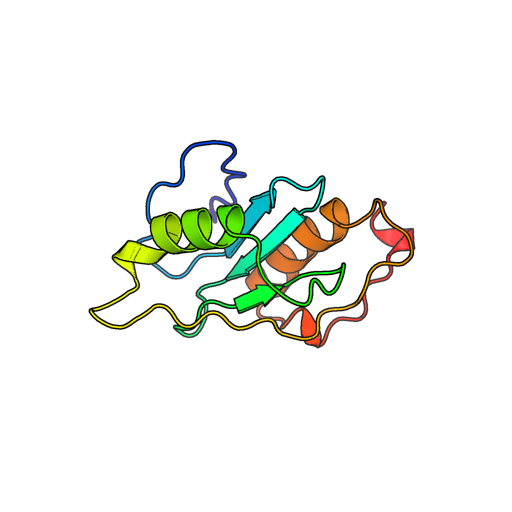LY A N 1
ATOM 670 C CA . GLY A 1 87 ? 12.589 0.869 -10.498 1.00 88.31 87 GLY A CA 1
ATOM 671 C C . GLY A 1 87 ? 12.030 1.728 -9.356 1.00 88.31 87 GLY A C 1
ATOM 672 O O . GLY A 1 87 ? 11.336 1.237 -8.478 1.00 88.31 87 GLY A O 1
ATOM 673 N N . GLY A 1 88 ? 12.365 3.021 -9.328 1.00 86.69 88 GLY A N 1
ATOM 674 C CA . GLY A 1 88 ? 12.117 3.888 -8.161 1.00 86.69 88 GLY A CA 1
ATOM 675 C C . GLY A 1 88 ? 10.969 4.895 -8.279 1.00 86.69 88 GLY A C 1
ATOM 676 O O . GLY A 1 88 ? 10.719 5.616 -7.323 1.00 86.69 88 GLY A O 1
ATOM 677 N N . VAL A 1 89 ? 10.292 4.987 -9.428 1.00 89.06 89 VAL A N 1
ATOM 678 C CA . VAL A 1 89 ? 9.416 6.137 -9.750 1.00 89.06 89 VAL A CA 1
ATOM 679 C C . VAL A 1 89 ? 7.937 5.791 -9.926 1.00 89.06 89 VAL A C 1
ATOM 681 O O . VAL A 1 89 ? 7.119 6.692 -10.056 1.00 89.06 89 VAL A O 1
ATOM 684 N N . ASP A 1 90 ? 7.579 4.508 -9.889 1.00 94.06 90 ASP A N 1
ATOM 685 C CA . ASP A 1 90 ? 6.218 4.061 -10.210 1.00 94.06 90 ASP A CA 1
ATOM 686 C C . ASP A 1 90 ? 5.333 3.856 -8.974 1.00 94.06 90 ASP A C 1
ATOM 688 O O . ASP A 1 90 ? 4.207 3.389 -9.116 1.00 94.06 90 ASP A O 1
ATOM 692 N N . CYS A 1 91 ? 5.790 4.229 -7.773 1.00 93.06 91 CYS A N 1
ATOM 693 C CA . CYS A 1 91 ? 5.007 4.078 -6.537 1.00 93.06 91 CYS A CA 1
ATOM 694 C C . CYS A 1 91 ? 3.653 4.782 -6.631 1.00 93.06 91 CYS A C 1
ATOM 696 O O . CYS A 1 91 ? 2.655 4.268 -6.141 1.00 93.06 91 CYS A O 1
ATOM 698 N N . GLY A 1 92 ? 3.603 5.911 -7.345 1.00 91.38 92 GLY A N 1
ATOM 699 C CA . GLY A 1 92 ? 2.355 6.590 -7.667 1.00 91.38 92 GLY A CA 1
ATOM 700 C C . GLY A 1 92 ? 1.396 5.697 -8.456 1.00 91.38 92 GLY A C 1
ATOM 701 O O . GLY A 1 92 ? 0.233 5.620 -8.095 1.00 91.38 92 GLY A O 1
ATOM 702 N N . LEU A 1 93 ? 1.863 4.971 -9.476 1.00 94.69 93 LEU A N 1
ATOM 703 C CA . LEU A 1 93 ? 0.998 4.104 -10.289 1.00 94.69 93 LEU A CA 1
ATOM 704 C C . LEU A 1 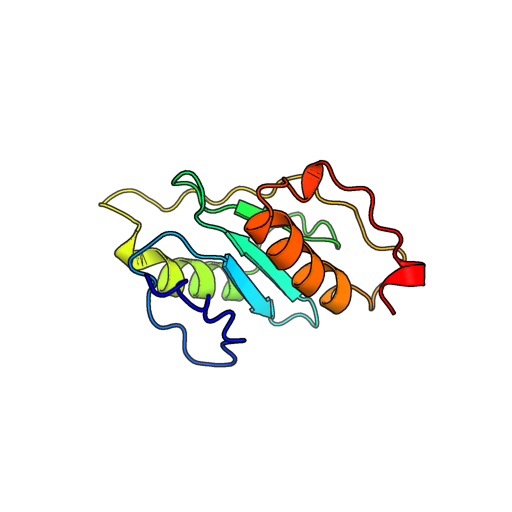93 ? 0.404 2.965 -9.453 1.00 94.69 93 LEU A C 1
ATOM 706 O O . LEU A 1 93 ? -0.794 2.709 -9.523 1.00 94.69 93 LEU A O 1
ATOM 710 N N . PHE A 1 94 ? 1.225 2.313 -8.628 1.00 96.25 94 PHE A N 1
ATOM 711 C CA . PHE A 1 94 ? 0.762 1.244 -7.739 1.00 96.25 94 PHE A CA 1
ATOM 712 C C . PHE A 1 94 ? -0.192 1.766 -6.662 1.00 96.25 94 PHE A C 1
ATOM 714 O O . PHE A 1 94 ? -1.259 1.192 -6.471 1.00 96.25 94 PHE A O 1
ATOM 721 N N . ALA A 1 95 ? 0.128 2.896 -6.024 1.00 93.69 95 ALA A N 1
ATOM 722 C CA . ALA A 1 95 ? -0.735 3.513 -5.019 1.00 93.69 95 ALA A CA 1
ATOM 723 C C . ALA A 1 95 ? -2.112 3.934 -5.570 1.00 93.69 95 ALA A C 1
ATOM 725 O O . ALA A 1 95 ? -3.044 4.059 -4.785 1.00 93.69 95 ALA A O 1
ATOM 726 N N . HIS A 1 96 ? -2.253 4.122 -6.889 1.00 91.94 96 HIS A N 1
ATOM 727 C CA . HIS A 1 96 ? -3.545 4.363 -7.545 1.00 91.94 96 HIS A CA 1
ATOM 728 C C . HIS A 1 96 ? -4.228 3.083 -8.037 1.00 91.94 96 HIS A C 1
ATOM 730 O O . HIS A 1 96 ? -5.454 3.034 -8.074 1.00 91.94 96 HIS A O 1
ATOM 736 N N . ALA A 1 97 ? -3.470 2.046 -8.396 1.00 95.12 97 ALA A N 1
ATOM 737 C CA . ALA A 1 97 ? -4.042 0.772 -8.819 1.00 95.12 97 ALA A CA 1
ATOM 738 C C . ALA A 1 97 ? -4.616 -0.030 -7.641 1.00 95.12 97 ALA A C 1
ATOM 740 O O . ALA A 1 97 ? -5.703 -0.585 -7.765 1.00 95.12 97 ALA A O 1
ATOM 741 N N . PHE A 1 98 ? -3.949 -0.016 -6.479 1.00 96.06 98 PHE A N 1
ATOM 742 C CA . PHE A 1 98 ? -4.411 -0.745 -5.292 1.00 96.06 98 PHE A CA 1
ATOM 743 C C . PHE A 1 98 ? -5.852 -0.380 -4.880 1.00 96.06 98 PHE A C 1
ATOM 745 O O . PHE A 1 98 ? -6.640 -1.302 -4.664 1.00 96.06 98 PHE A O 1
ATOM 752 N N . PRO A 1 99 ? -6.261 0.908 -4.833 1.00 94.69 99 PRO A N 1
ATOM 753 C CA . PRO A 1 99 ? -7.657 1.260 -4.597 1.00 94.69 99 PRO A CA 1
ATOM 754 C C . PRO A 1 99 ? -8.648 0.687 -5.610 1.00 94.69 99 PRO A C 1
ATOM 756 O O . PRO A 1 99 ? -9.749 0.309 -5.219 1.00 94.69 99 PRO A O 1
ATOM 759 N N . CYS A 1 100 ? -8.286 0.610 -6.895 1.00 94.06 100 CYS A N 1
ATOM 760 C CA . CYS A 1 100 ? -9.170 0.060 -7.924 1.00 94.06 100 CYS A CA 1
ATOM 761 C C . CYS A 1 100 ? -9.442 -1.433 -7.701 1.00 94.06 100 CYS A C 1
ATOM 763 O O . CYS A 1 100 ? -10.580 -1.882 -7.852 1.00 94.06 100 CYS A O 1
ATOM 765 N N . ASP A 1 101 ? -8.415 -2.188 -7.314 1.00 95.62 101 ASP A N 1
ATOM 766 C CA . ASP A 1 101 ? -8.552 -3.608 -6.997 1.00 95.62 101 ASP A CA 1
ATOM 767 C C . ASP A 1 101 ? -9.361 -3.827 -5.719 1.00 95.62 101 ASP A C 1
ATOM 769 O O . ASP A 1 101 ? -10.313 -4.609 -5.731 1.00 95.62 101 ASP A O 1
ATOM 773 N N . LEU A 1 102 ? -9.087 -3.055 -4.665 1.00 93.88 102 LEU A N 1
ATOM 774 C CA . LEU A 1 102 ? -9.862 -3.095 -3.422 1.00 93.88 102 LEU A CA 1
ATOM 775 C C . LEU A 1 102 ? -11.344 -2.765 -3.654 1.00 93.88 102 LEU A C 1
ATOM 777 O O . LEU A 1 102 ? -12.216 -3.474 -3.156 1.00 93.88 102 LEU A O 1
ATOM 781 N N . ALA A 1 103 ? -11.642 -1.740 -4.459 1.00 91.25 103 ALA A N 1
ATOM 782 C CA . ALA A 1 103 ? -13.012 -1.379 -4.833 1.00 91.25 103 ALA A CA 1
ATOM 783 C C . ALA A 1 103 ? -13.717 -2.476 -5.653 1.00 91.25 103 ALA A C 1
ATOM 785 O O . ALA A 1 103 ? -14.943 -2.568 -5.649 1.00 91.25 103 ALA A O 1
ATOM 786 N N . SER A 1 104 ? -12.943 -3.321 -6.337 1.00 92.00 104 SER A N 1
ATOM 787 C CA . SER A 1 104 ? -13.438 -4.485 -7.079 1.00 92.00 104 SER A CA 1
ATOM 788 C C . SER A 1 104 ? -13.529 -5.752 -6.218 1.00 92.00 104 SER A C 1
ATOM 790 O O . SER A 1 104 ? -13.939 -6.797 -6.721 1.00 92.00 104 SER A O 1
ATOM 792 N N . GLY A 1 105 ? -13.162 -5.677 -4.933 1.00 91.38 105 GLY A N 1
ATOM 793 C CA . GLY A 1 105 ? -13.131 -6.814 -4.013 1.00 91.38 105 GLY A CA 1
ATOM 794 C C . GLY A 1 105 ? -11.926 -7.744 -4.192 1.00 91.38 105 GLY A C 1
ATOM 795 O O . GLY A 1 105 ? -11.950 -8.859 -3.678 1.00 91.38 105 GLY A O 1
ATOM 796 N N . ASN A 1 106 ? -10.890 -7.308 -4.913 1.00 95.12 106 ASN A N 1
ATOM 797 C CA . ASN A 1 106 ? -9.651 -8.058 -5.098 1.00 95.12 106 ASN A CA 1
ATOM 798 C C . ASN A 1 106 ? -8.609 -7.640 -4.050 1.00 95.12 106 ASN A C 1
ATOM 800 O O . ASN A 1 106 ? -8.502 -6.460 -3.714 1.00 95.12 106 ASN A O 1
ATOM 804 N N . ASP A 1 107 ? -7.797 -8.590 -3.580 1.00 94.75 107 ASP A N 1
ATOM 805 C CA . ASP A 1 107 ? -6.645 -8.305 -2.718 1.00 94.75 107 ASP A CA 1
ATOM 806 C C . ASP A 1 107 ? -5.426 -7.903 -3.576 1.00 94.75 107 ASP A C 1
ATOM 808 O O . ASP A 1 107 ? -4.926 -8.726 -4.350 1.00 94.75 107 ASP A O 1
ATOM 812 N N . PRO A 1 108 ? -4.885 -6.673 -3.441 1.00 96.25 108 PRO A N 1
ATOM 813 C CA . PRO A 1 108 ? -3.702 -6.236 -4.181 1.00 96.25 108 PRO A CA 1
ATOM 814 C C . PRO A 1 108 ? -2.447 -7.105 -4.002 1.00 96.25 108 PRO A C 1
ATOM 816 O O . PRO A 1 108 ? -1.550 -7.038 -4.845 1.00 96.25 108 PRO A O 1
ATOM 819 N N . SER A 1 109 ? -2.349 -7.892 -2.925 1.00 95.25 109 SER A N 1
ATOM 820 C CA . SER A 1 109 ? -1.251 -8.842 -2.700 1.00 95.25 109 SER A CA 1
ATOM 821 C C . SER A 1 109 ? -1.327 -10.092 -3.583 1.00 95.25 109 SER A C 1
ATOM 823 O O . SER A 1 109 ? -0.318 -10.768 -3.781 1.00 95.25 109 SER A O 1
ATOM 825 N N . GLU A 1 110 ? -2.486 -10.351 -4.191 1.00 96.25 110 GLU A N 1
ATOM 826 C CA . GLU A 1 110 ? -2.716 -11.473 -5.107 1.00 96.25 110 GLU A CA 1
ATOM 827 C C . GLU A 1 110 ? -2.654 -11.061 -6.589 1.00 96.25 110 GLU A C 1
ATOM 829 O O . GLU A 1 110 ? -2.671 -11.913 -7.482 1.00 96.25 110 GLU A O 1
ATOM 834 N N . ILE A 1 111 ? -2.548 -9.759 -6.879 1.00 96.25 111 ILE A N 1
ATOM 835 C CA . ILE A 1 111 ? -2.560 -9.227 -8.244 1.00 96.25 111 ILE A CA 1
ATOM 836 C C . ILE A 1 111 ? -1.144 -9.075 -8.811 1.00 96.25 111 ILE A C 1
ATOM 838 O O . ILE A 1 111 ? -0.265 -8.435 -8.231 1.00 96.25 111 ILE A O 1
ATOM 842 N N . ALA A 1 112 ? -0.948 -9.604 -10.022 1.00 96.00 112 ALA A N 1
ATOM 843 C CA . ALA A 1 112 ? 0.245 -9.378 -10.831 1.00 96.00 112 ALA A CA 1
ATOM 844 C C . ALA A 1 112 ? 0.012 -8.243 -11.848 1.00 96.00 112 ALA A C 1
ATOM 846 O O . ALA A 1 112 ? -0.494 -8.454 -12.951 1.00 96.00 112 ALA A O 1
ATOM 847 N N . TYR A 1 113 ? 0.408 -7.025 -11.490 1.00 95.38 113 TYR A N 1
ATOM 848 C CA . TYR A 1 113 ? 0.263 -5.830 -12.313 1.00 95.38 113 TYR A CA 1
ATOM 849 C C . TYR A 1 113 ? 1.232 -5.816 -13.501 1.00 95.38 113 TYR A C 1
ATOM 851 O O . TYR A 1 113 ? 2.457 -5.935 -13.352 1.00 95.38 113 TYR A O 1
ATOM 859 N N . CYS A 1 114 ? 0.697 -5.538 -14.693 1.00 95.12 114 CYS A N 1
ATOM 860 C CA . CYS A 1 114 ? 1.494 -5.208 -15.872 1.00 95.12 114 CYS A CA 1
ATOM 861 C C . CYS A 1 114 ? 2.009 -3.763 -15.775 1.00 95.12 114 CYS A C 1
ATOM 863 O O . CYS A 1 114 ? 1.452 -2.848 -16.372 1.00 95.12 114 CYS A O 1
ATOM 865 N N . GLN A 1 115 ? 3.096 -3.554 -15.031 1.00 93.81 115 GLN A N 1
ATOM 866 C CA . GLN A 1 115 ? 3.623 -2.218 -14.723 1.00 93.81 115 GLN A CA 1
ATOM 867 C C . GLN A 1 115 ? 3.920 -1.349 -15.956 1.00 93.81 115 GLN A C 1
ATOM 869 O O . GLN A 1 115 ? 3.731 -0.137 -15.923 1.00 93.81 115 GLN A O 1
ATOM 874 N N . SER A 1 116 ? 4.372 -1.942 -17.065 1.00 93.50 116 SER A N 1
ATOM 875 C CA . SER A 1 116 ? 4.572 -1.201 -18.318 1.00 93.50 116 SER A CA 1
ATOM 876 C C . SER A 1 116 ? 3.265 -0.721 -18.946 1.00 93.50 116 SER A C 1
ATOM 878 O O . SER A 1 116 ? 3.290 0.277 -19.651 1.00 93.50 116 SER A O 1
ATOM 880 N N . GLY A 1 117 ? 2.155 -1.420 -18.704 1.00 92.25 117 GLY A N 1
ATOM 881 C CA . GLY A 1 117 ? 0.823 -1.039 -19.171 1.00 92.25 117 GLY A CA 1
ATOM 882 C C . GLY A 1 117 ? 0.059 -0.116 -18.216 1.00 92.25 117 GLY A C 1
ATOM 883 O O . GLY A 1 117 ? -1.073 0.229 -18.523 1.00 92.25 117 GLY A O 1
ATOM 884 N N . MET A 1 118 ? 0.642 0.258 -17.068 1.00 90.88 118 MET A N 1
ATOM 885 C CA . MET A 1 118 ? 0.044 1.206 -16.109 1.00 90.88 118 MET A CA 1
ATOM 886 C C . MET A 1 118 ? 0.428 2.670 -16.379 1.00 90.88 118 MET A C 1
ATOM 888 O O . MET A 1 118 ? -0.136 3.564 -15.755 1.00 90.88 118 MET A O 1
ATOM 892 N N . ARG A 1 119 ? 1.423 2.905 -17.242 1.00 85.12 119 ARG A N 1
ATOM 893 C CA . ARG A 1 119 ? 1.843 4.237 -17.704 1.00 85.12 119 ARG A CA 1
ATOM 894 C C . ARG A 1 119 ? 1.042 4.653 -18.925 1.00 85.12 119 ARG A C 1
ATOM 896 O O . ARG A 1 119 ? 0.766 5.865 -19.030 1.00 85.12 119 ARG A O 1
#

pLDDT: mean 81.93, std 16.79, range [30.17, 96.25]

Foldseek 3Di:
DDDDDDCPDQDDDDQAADQDWDKYKDDQVPLAIWIWTCPPNAIEIEGQQPDVDRHPSVVVSVCNHHVNSQPVDDRDYYYAQAHHDDDDNCNVLLSVVCVVCVVVVHHRNPDDDPSVVSD

Secondary structure (DSSP, 8-state):
------------S--PPPSS--EEEEE-SSS-EEEEE-TTSSEEEE-TT--SS--HHHHHHHHHHHTTT--SS---EE---PPPPSSSS-HHHHHHHHHHHHHTT--TTT----GGG--